Protein AF-A0A9E2QK75-F1 (afdb_monomer_lite)

Foldseek 3Di:
DDDPPDPPPLVDDQVVCVVVVHDDDDDDPSQVVPDVCRPHPPPDPVVDPVVVVVVVVVVVVVVVCVVVVND

Structure (mmCIF, N/CA/C/O backbone):
data_AF-A0A9E2QK75-F1
#
_entry.id   AF-A0A9E2QK75-F1
#
loop_
_atom_site.group_PDB
_atom_site.id
_atom_site.type_symbol
_atom_site.label_atom_id
_atom_site.label_alt_id
_atom_site.label_comp_id
_atom_site.label_asym_id
_atom_site.label_entity_id
_atom_site.label_seq_id
_atom_site.pdbx_PDB_ins_code
_atom_site.Cartn_x
_atom_site.Cartn_y
_atom_site.Cartn_z
_atom_site.occupancy
_atom_site.B_iso_or_equiv
_atom_site.auth_seq_id
_atom_site.auth_comp_id
_atom_site.auth_asym_id
_atom_site.auth_atom_id
_atom_site.pdbx_PDB_model_num
ATOM 1 N N . ALA A 1 1 ? -3.186 -9.373 9.260 1.00 63.56 1 ALA A N 1
ATOM 2 C CA . ALA A 1 1 ? -2.004 -8.528 8.988 1.00 63.56 1 ALA A CA 1
ATOM 3 C C . ALA A 1 1 ? -0.745 -9.381 9.112 1.00 63.56 1 ALA A C 1
ATOM 5 O O . ALA A 1 1 ? -0.760 -10.316 9.907 1.00 63.56 1 ALA A O 1
ATOM 6 N N . ALA A 1 2 ? 0.301 -9.108 8.326 1.00 73.19 2 ALA A N 1
ATOM 7 C CA . ALA A 1 2 ? 1.589 -9.786 8.493 1.00 73.19 2 ALA A CA 1
ATOM 8 C C . ALA A 1 2 ? 2.328 -9.256 9.745 1.00 73.19 2 ALA A C 1
ATOM 10 O O . ALA A 1 2 ? 2.050 -8.130 10.169 1.00 73.19 2 ALA A O 1
ATOM 11 N N . PRO A 1 3 ? 3.227 -10.041 10.370 1.00 80.81 3 PRO A N 1
ATOM 12 C CA . PRO A 1 3 ? 3.913 -9.633 11.596 1.00 80.81 3 PRO A CA 1
ATOM 13 C C . PRO A 1 3 ? 4.816 -8.404 11.410 1.00 80.81 3 PRO A C 1
ATOM 15 O O . PRO A 1 3 ? 5.465 -8.256 10.379 1.00 80.81 3 PRO A O 1
ATOM 18 N N . GLY A 1 4 ? 4.934 -7.566 12.446 1.00 79.31 4 GLY A N 1
ATOM 19 C CA . GLY A 1 4 ? 5.718 -6.319 12.408 1.00 79.31 4 GLY A CA 1
ATOM 20 C C . GLY A 1 4 ? 7.232 -6.488 12.197 1.00 79.31 4 GLY A C 1
ATOM 21 O O . GLY A 1 4 ? 7.910 -5.528 11.849 1.00 79.31 4 GLY A O 1
ATOM 22 N N . TRP A 1 5 ? 7.767 -7.696 12.391 1.00 83.56 5 TRP A N 1
ATOM 23 C CA . TRP A 1 5 ? 9.173 -8.030 12.129 1.00 83.56 5 TRP A CA 1
ATOM 24 C C . TRP A 1 5 ? 9.445 -8.392 10.663 1.00 83.56 5 TRP A C 1
ATOM 26 O O . TRP A 1 5 ? 10.598 -8.598 10.286 1.00 83.56 5 TRP A O 1
ATOM 36 N N . PHE A 1 6 ? 8.405 -8.493 9.833 1.00 87.56 6 PHE A N 1
ATOM 37 C CA . PHE A 1 6 ? 8.563 -8.791 8.418 1.00 87.56 6 PHE A CA 1
ATOM 38 C C . PHE A 1 6 ? 9.124 -7.568 7.681 1.00 87.56 6 PHE A C 1
ATOM 40 O O . PHE A 1 6 ? 8.593 -6.461 7.788 1.00 87.56 6 PHE A O 1
ATOM 47 N N . ILE A 1 7 ? 10.207 -7.762 6.928 1.00 88.38 7 ILE A N 1
ATOM 48 C CA . ILE A 1 7 ? 10.833 -6.688 6.148 1.00 88.38 7 ILE A CA 1
ATOM 49 C C . ILE A 1 7 ? 9.802 -6.113 5.168 1.00 88.38 7 ILE A C 1
ATOM 51 O O . ILE A 1 7 ? 9.070 -6.851 4.515 1.00 88.38 7 ILE A O 1
ATOM 55 N N . GLY A 1 8 ? 9.732 -4.787 5.077 1.00 88.25 8 GLY A N 1
ATOM 56 C CA . GLY A 1 8 ? 8.805 -4.102 4.177 1.00 88.25 8 GLY A CA 1
ATOM 57 C C . GLY A 1 8 ? 7.414 -3.831 4.735 1.00 88.25 8 GLY A C 1
ATOM 58 O O . GLY A 1 8 ? 6.672 -3.053 4.139 1.00 88.25 8 GLY A O 1
ATOM 59 N N . ILE A 1 9 ? 7.062 -4.374 5.907 1.00 90.25 9 ILE A N 1
ATOM 60 C CA . ILE A 1 9 ? 5.704 -4.229 6.451 1.00 90.25 9 ILE A CA 1
ATOM 61 C C . ILE A 1 9 ? 5.323 -2.785 6.795 1.00 90.25 9 ILE A C 1
ATOM 63 O O . ILE A 1 9 ? 4.140 -2.483 6.890 1.00 90.25 9 ILE A O 1
ATOM 67 N N . GLY A 1 10 ? 6.303 -1.897 6.977 1.00 92.44 10 GLY A N 1
ATOM 68 C CA . GLY A 1 10 ? 6.112 -0.485 7.316 1.00 92.44 10 GLY A CA 1
ATOM 69 C C . GLY A 1 10 ? 6.698 0.493 6.296 1.00 92.44 10 GLY A C 1
ATOM 70 O O . GLY A 1 10 ? 7.030 1.606 6.675 1.00 92.44 10 GLY A O 1
ATOM 71 N N . TRP A 1 11 ? 6.900 0.089 5.037 1.00 92.94 11 TRP A N 1
ATOM 72 C CA . TRP A 1 11 ? 7.526 0.944 4.009 1.00 92.94 11 TRP A CA 1
ATOM 73 C C . TRP A 1 11 ? 6.544 1.843 3.239 1.00 92.94 11 TRP A C 1
ATOM 75 O O . TRP A 1 11 ? 6.901 2.378 2.196 1.00 92.94 11 TRP A O 1
ATOM 85 N N . SER A 1 12 ? 5.320 2.020 3.738 1.00 94.50 12 SER A N 1
ATOM 86 C CA . SER A 1 12 ? 4.326 2.929 3.155 1.00 94.50 12 SER A CA 1
ATOM 87 C C . SER A 1 12 ? 3.611 3.718 4.255 1.00 94.50 12 SER A C 1
ATOM 89 O O . SER A 1 12 ? 3.861 3.508 5.447 1.00 94.50 12 SER A O 1
ATOM 91 N N . ASP A 1 13 ? 2.736 4.640 3.864 1.00 96.38 13 ASP A N 1
ATOM 92 C CA . ASP A 1 13 ? 2.191 5.689 4.731 1.00 96.38 13 ASP A CA 1
ATOM 93 C C . ASP A 1 13 ? 1.422 5.159 5.943 1.00 96.38 13 ASP A C 1
ATOM 95 O O . ASP A 1 13 ? 1.418 5.803 6.994 1.00 96.38 13 ASP A O 1
ATOM 99 N N . HIS A 1 14 ? 0.835 3.959 5.861 1.00 95.56 14 HIS A N 1
ATOM 100 C CA . HIS A 1 14 ? 0.143 3.314 6.986 1.00 95.56 14 HIS A CA 1
ATOM 101 C C . HIS A 1 14 ? 1.037 3.158 8.224 1.00 95.56 14 HIS A C 1
ATOM 103 O O . HIS A 1 14 ? 0.535 3.134 9.347 1.00 95.56 14 HIS A O 1
ATOM 109 N N . TRP A 1 15 ? 2.359 3.099 8.048 1.00 95.19 15 TRP A N 1
ATOM 110 C CA . TRP A 1 15 ? 3.307 3.077 9.158 1.00 95.19 15 TRP A CA 1
ATOM 111 C C . TRP A 1 15 ? 3.228 4.336 10.028 1.00 95.19 15 TRP A C 1
ATOM 113 O O . TRP A 1 15 ? 3.298 4.228 11.252 1.00 95.19 15 TRP A O 1
ATOM 123 N N . SER A 1 16 ? 3.038 5.514 9.424 1.00 97.25 16 SER A N 1
ATOM 124 C CA . SER A 1 16 ? 2.910 6.775 10.169 1.00 97.25 16 SER A CA 1
ATOM 125 C C . SER A 1 16 ? 1.657 6.789 11.054 1.00 97.25 16 SER A C 1
ATOM 127 O O . SER A 1 16 ? 1.708 7.243 12.192 1.00 97.25 16 SER A O 1
ATOM 129 N N . PHE A 1 17 ? 0.564 6.173 10.598 1.00 97.19 17 PHE A N 1
ATOM 130 C CA . PHE A 1 17 ? -0.655 5.989 11.388 1.00 97.19 17 PHE A CA 1
ATOM 131 C C . PHE A 1 17 ? -0.430 5.024 12.552 1.00 97.19 17 PHE A C 1
ATOM 133 O O . PHE A 1 17 ? -0.821 5.316 13.682 1.00 97.19 17 PHE A O 1
ATOM 140 N N . TRP A 1 18 ? 0.251 3.899 12.303 1.00 94.88 18 TRP A N 1
ATOM 141 C CA . TRP A 1 18 ? 0.595 2.947 13.361 1.00 94.88 18 TRP A CA 1
ATOM 142 C C . TRP A 1 18 ? 1.469 3.576 14.451 1.00 94.88 18 TRP A C 1
ATOM 144 O O . TRP A 1 18 ? 1.315 3.220 15.619 1.00 94.88 18 TRP A O 1
ATOM 154 N N . LYS A 1 19 ? 2.364 4.512 14.101 1.00 95.50 19 LYS A N 1
ATOM 155 C CA . LYS A 1 19 ? 3.198 5.238 15.075 1.00 95.50 19 LYS A CA 1
ATOM 156 C C . LYS A 1 19 ? 2.387 6.049 16.077 1.00 95.50 19 LYS A C 1
ATOM 158 O O . LYS A 1 19 ? 2.771 6.102 17.241 1.00 95.50 19 LYS A O 1
ATOM 163 N N . GLU A 1 20 ? 1.260 6.588 15.640 1.00 97.88 20 GLU A N 1
ATOM 164 C CA . GLU A 1 20 ? 0.355 7.390 16.464 1.00 97.88 20 GLU A CA 1
ATOM 165 C C . GLU A 1 20 ? -0.815 6.564 17.038 1.00 97.88 20 GLU A C 1
ATOM 167 O O . GLU A 1 20 ? -1.755 7.106 17.613 1.00 97.88 20 GLU A O 1
ATOM 172 N N . GLY A 1 21 ? -0.779 5.233 16.899 1.00 96.31 21 GLY A N 1
ATOM 173 C CA . GLY A 1 21 ? -1.799 4.334 17.446 1.00 96.31 21 GLY A CA 1
ATOM 174 C C . GLY A 1 21 ? -3.110 4.285 16.655 1.00 96.31 21 GLY A C 1
ATOM 175 O O . GLY A 1 21 ? -4.081 3.693 17.130 1.00 96.31 21 GLY A O 1
ATOM 176 N N . TYR A 1 22 ? -3.157 4.858 15.448 1.00 96.94 22 TYR A N 1
ATOM 177 C CA . TYR A 1 22 ? -4.336 4.786 14.588 1.00 96.94 22 TYR A CA 1
ATOM 178 C C . TYR A 1 22 ? -4.408 3.442 13.843 1.00 96.94 22 TYR A C 1
ATOM 180 O O . TYR A 1 22 ? -3.403 2.991 13.277 1.00 96.94 22 TYR A O 1
ATOM 188 N N . PRO A 1 23 ? -5.594 2.802 13.768 1.00 94.25 23 PRO A N 1
ATOM 189 C CA . PRO A 1 23 ? -5.799 1.655 12.894 1.00 94.25 23 PRO A CA 1
ATOM 190 C C . PRO A 1 23 ? -5.603 2.061 11.430 1.00 94.25 23 PRO A C 1
ATOM 192 O O . PRO A 1 23 ? -6.279 2.956 10.931 1.00 94.25 23 PRO A O 1
ATOM 195 N N . ALA A 1 24 ? -4.696 1.379 10.735 1.00 94.25 24 ALA A N 1
ATOM 196 C CA . ALA A 1 24 ? -4.445 1.593 9.315 1.00 94.25 24 ALA A CA 1
ATOM 197 C C . ALA A 1 24 ? -4.127 0.274 8.611 1.00 94.25 24 ALA A C 1
ATOM 199 O O . ALA A 1 24 ? -3.560 -0.647 9.210 1.00 94.25 24 ALA A O 1
ATOM 200 N N . VAL A 1 25 ? -4.481 0.198 7.329 1.00 93.19 25 VAL A N 1
ATOM 201 C CA . VAL A 1 25 ? -4.237 -0.956 6.462 1.00 93.19 25 VAL A CA 1
ATOM 202 C C . VAL A 1 25 ? -3.655 -0.491 5.132 1.00 93.19 25 VAL A C 1
ATOM 204 O O . VAL A 1 25 ? -4.098 0.503 4.568 1.00 93.19 25 VAL A O 1
ATOM 207 N N . MET A 1 26 ? -2.676 -1.238 4.625 1.00 93.06 26 MET A N 1
ATOM 208 C CA . MET A 1 26 ? -2.184 -1.118 3.256 1.00 93.06 26 MET A CA 1
ATOM 209 C C . MET A 1 26 ? -2.602 -2.359 2.473 1.00 93.06 26 MET A C 1
ATOM 211 O O . MET A 1 26 ? -2.376 -3.487 2.916 1.00 93.06 26 MET A O 1
ATOM 215 N N . ILE A 1 27 ? -3.178 -2.143 1.295 1.00 92.88 27 ILE A N 1
ATOM 216 C CA . ILE A 1 27 ? -3.492 -3.192 0.325 1.00 92.88 27 ILE A CA 1
ATOM 217 C C . ILE A 1 27 ? -2.476 -3.061 -0.806 1.00 92.88 27 ILE A C 1
ATOM 219 O O . ILE A 1 27 ? -2.357 -2.003 -1.412 1.00 92.88 27 ILE A O 1
ATOM 223 N N . THR A 1 28 ? -1.709 -4.118 -1.060 1.00 91.50 28 THR A N 1
ATOM 224 C CA . THR A 1 28 ? -0.645 -4.107 -2.069 1.00 91.50 28 THR A CA 1
ATOM 225 C C . THR A 1 28 ? -0.413 -5.506 -2.631 1.00 91.50 28 THR A C 1
ATOM 227 O O . THR A 1 28 ? -0.620 -6.521 -1.958 1.00 91.50 28 THR A O 1
ATOM 230 N N . ASP A 1 29 ? 0.081 -5.563 -3.859 1.00 89.56 29 ASP A N 1
ATOM 231 C CA . ASP A 1 29 ? 0.676 -6.738 -4.486 1.00 89.56 29 ASP A CA 1
ATOM 232 C C . ASP A 1 29 ? 2.179 -6.876 -4.170 1.00 89.56 29 ASP A C 1
ATOM 234 O O . ASP A 1 29 ? 2.892 -7.623 -4.833 1.00 89.56 29 ASP A O 1
ATOM 238 N N . THR A 1 30 ? 2.646 -6.232 -3.097 1.00 86.88 30 THR A N 1
ATOM 239 C CA . THR A 1 30 ? 4.004 -6.294 -2.529 1.00 86.88 30 THR A CA 1
ATOM 240 C C . THR A 1 30 ? 5.106 -5.628 -3.357 1.00 86.88 30 THR A C 1
ATOM 242 O O . THR A 1 30 ? 6.277 -5.859 -3.063 1.00 86.88 30 THR A O 1
ATOM 245 N N . ALA A 1 31 ? 4.757 -4.758 -4.313 1.00 87.69 31 ALA A N 1
ATOM 246 C CA . ALA A 1 31 ? 5.694 -3.841 -4.974 1.00 87.69 31 ALA A CA 1
ATOM 247 C C . ALA A 1 31 ? 7.002 -4.541 -5.409 1.00 87.69 31 ALA A C 1
ATOM 249 O O . ALA A 1 31 ? 6.947 -5.552 -6.107 1.00 87.69 31 ALA A O 1
ATOM 250 N N . LEU A 1 32 ? 8.163 -4.076 -4.930 1.00 88.94 32 LEU A N 1
ATOM 251 C CA . LEU A 1 32 ? 9.498 -4.597 -5.265 1.00 88.94 32 LEU A CA 1
ATOM 252 C C . LEU A 1 32 ? 9.699 -6.116 -5.073 1.00 88.94 32 LEU A C 1
ATOM 254 O O . LEU A 1 32 ? 10.656 -6.672 -5.600 1.00 88.94 32 LEU A O 1
ATOM 258 N N . PHE A 1 33 ? 8.840 -6.802 -4.310 1.00 90.00 33 PHE A N 1
ATOM 259 C CA . PHE A 1 33 ? 8.934 -8.253 -4.121 1.00 90.00 33 PHE A CA 1
ATOM 260 C C . PHE A 1 33 ? 8.327 -9.054 -5.280 1.00 90.00 33 PHE A C 1
ATOM 262 O O . PHE A 1 33 ? 8.604 -10.247 -5.402 1.00 90.00 33 PHE A O 1
ATOM 269 N N . ARG A 1 34 ? 7.469 -8.434 -6.100 1.00 90.81 34 ARG A N 1
ATOM 270 C CA . ARG A 1 34 ? 6.763 -9.094 -7.213 1.00 90.81 34 ARG A CA 1
ATOM 271 C C . ARG A 1 34 ? 6.767 -8.303 -8.521 1.00 90.81 34 ARG A C 1
ATOM 273 O O . ARG A 1 34 ? 6.413 -8.878 -9.545 1.00 90.81 34 ARG A O 1
ATOM 280 N N . TYR A 1 35 ? 7.166 -7.035 -8.494 1.00 94.50 35 TYR A N 1
ATOM 281 C CA . TYR A 1 35 ? 7.173 -6.145 -9.646 1.00 94.50 35 TYR A CA 1
ATOM 282 C C . TYR A 1 35 ? 8.596 -5.673 -9.953 1.00 94.50 35 TYR A C 1
ATOM 284 O O . TYR A 1 35 ? 9.205 -4.944 -9.171 1.00 94.50 35 TYR A O 1
ATOM 292 N N . GLU A 1 36 ? 9.131 -6.126 -11.086 1.00 95.38 36 GLU A N 1
ATOM 293 C CA . GLU A 1 36 ? 10.524 -5.902 -11.496 1.00 95.38 36 GLU A CA 1
ATOM 294 C C . GLU A 1 36 ? 10.784 -4.455 -11.933 1.00 95.38 36 GLU A C 1
ATOM 296 O O . GLU A 1 36 ? 11.873 -3.929 -11.729 1.00 95.38 36 GLU A O 1
ATOM 301 N N . GLN A 1 37 ? 9.771 -3.791 -12.488 1.00 96.44 37 GLN A N 1
ATOM 302 C CA . GLN A 1 37 ? 9.864 -2.431 -13.018 1.00 96.44 37 GLN A CA 1
ATOM 303 C C . GLN A 1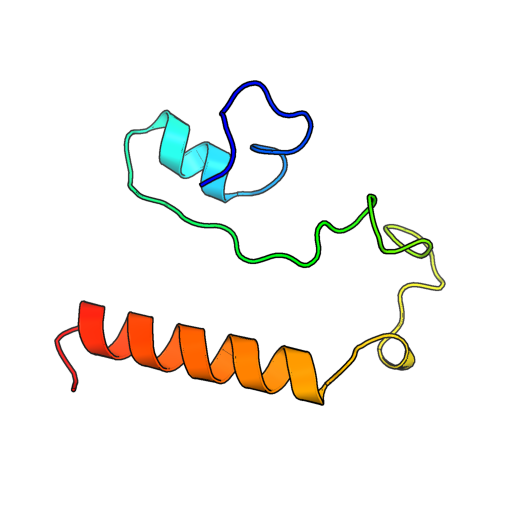 37 ? 9.694 -1.361 -11.925 1.00 96.44 37 GLN A C 1
ATOM 305 O O . GLN A 1 37 ? 9.598 -0.173 -12.214 1.00 96.44 37 GLN A O 1
ATOM 310 N N . TYR A 1 38 ? 9.654 -1.756 -10.649 1.00 94.94 38 TYR A N 1
ATOM 311 C CA . TYR A 1 38 ? 9.488 -0.832 -9.533 1.00 94.94 38 TYR A CA 1
ATOM 312 C C . TYR A 1 38 ? 10.590 0.243 -9.518 1.00 94.94 38 TYR A C 1
ATOM 314 O O . TYR A 1 38 ? 11.777 -0.077 -9.474 1.00 94.94 38 TYR A O 1
ATOM 322 N N . HIS A 1 39 ? 10.194 1.522 -9.505 1.00 95.69 39 HIS A N 1
ATOM 323 C CA . HIS A 1 39 ? 11.101 2.681 -9.563 1.00 95.69 39 HIS A CA 1
ATOM 324 C C . HIS A 1 39 ? 12.000 2.740 -10.814 1.00 95.69 39 HIS A C 1
ATOM 326 O O . HIS A 1 39 ? 13.085 3.330 -10.770 1.00 95.69 39 HIS A O 1
ATOM 332 N N . THR A 1 40 ? 11.565 2.170 -11.937 1.00 97.00 40 THR A N 1
ATOM 333 C CA . THR A 1 40 ? 12.260 2.314 -13.222 1.00 97.00 40 THR A CA 1
ATOM 334 C C . THR A 1 40 ? 11.430 3.132 -14.212 1.00 97.00 40 THR A C 1
ATOM 336 O O . THR A 1 40 ? 10.276 3.471 -13.953 1.00 97.00 40 THR A O 1
ATOM 339 N N . MET A 1 41 ? 12.016 3.496 -15.356 1.00 97.94 41 MET A N 1
ATOM 340 C CA . MET A 1 41 ? 11.280 4.210 -16.414 1.00 97.94 41 MET A CA 1
ATOM 341 C C . MET A 1 41 ? 10.278 3.301 -17.138 1.00 97.94 41 MET A C 1
ATOM 343 O O . MET A 1 41 ? 9.385 3.781 -17.831 1.00 97.94 41 MET A O 1
ATOM 347 N N . GLU A 1 42 ? 10.440 1.989 -16.990 1.00 97.50 42 GLU A N 1
ATOM 348 C CA . GLU A 1 42 ? 9.570 0.962 -17.545 1.00 97.50 42 GLU A CA 1
ATOM 349 C C . GLU A 1 42 ? 8.294 0.764 -16.712 1.00 97.50 42 GLU A C 1
ATOM 351 O O . GLU A 1 42 ? 7.388 0.066 -17.176 1.00 97.50 42 GLU A O 1
ATOM 356 N N . ASP A 1 43 ? 8.179 1.406 -15.541 1.00 96.88 43 ASP A N 1
ATOM 357 C CA . ASP A 1 43 ? 6.940 1.469 -14.765 1.00 96.88 43 ASP A CA 1
ATOM 358 C C . ASP A 1 43 ? 5.889 2.310 -15.498 1.00 96.88 43 ASP A C 1
ATOM 360 O O . ASP A 1 43 ? 5.855 3.540 -15.428 1.00 96.88 43 ASP A O 1
ATOM 364 N N . THR A 1 44 ? 5.069 1.641 -16.300 1.00 97.31 44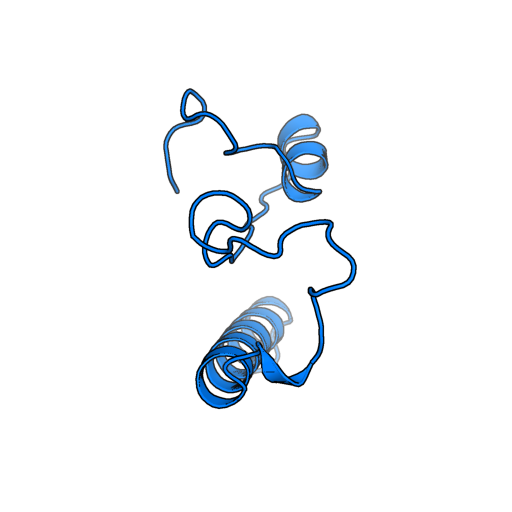 THR A N 1
ATOM 365 C CA . THR A 1 44 ? 4.202 2.284 -17.289 1.00 97.31 44 THR A CA 1
ATOM 366 C C . THR A 1 44 ? 2.802 1.673 -17.272 1.00 97.31 44 THR A C 1
ATOM 368 O O . THR A 1 44 ? 2.633 0.522 -16.865 1.00 97.31 44 THR A O 1
ATOM 371 N N . PRO A 1 45 ? 1.763 2.415 -17.705 1.00 97.31 45 PRO A N 1
ATOM 372 C CA . PRO A 1 45 ? 0.370 2.000 -17.515 1.00 97.31 45 PRO A CA 1
ATOM 373 C C . PRO A 1 45 ? 0.001 0.645 -18.128 1.00 97.31 45 PRO A C 1
ATOM 375 O O . PRO A 1 45 ? -0.891 -0.032 -17.628 1.00 97.31 45 PRO A O 1
ATOM 378 N N . ASP A 1 46 ? 0.687 0.214 -19.186 1.00 97.38 46 ASP A N 1
ATOM 379 C CA 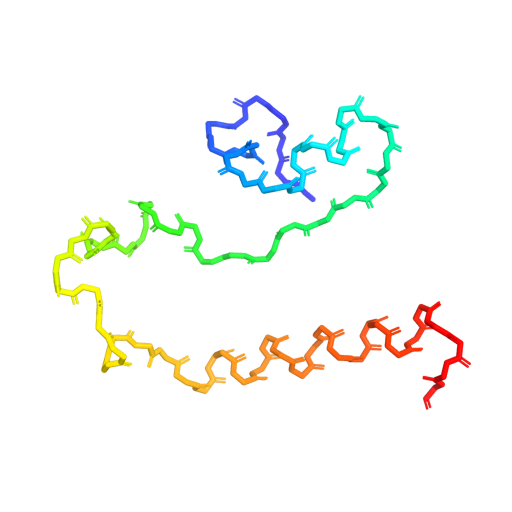. ASP A 1 46 ? 0.438 -1.076 -19.835 1.00 97.38 46 ASP A CA 1
ATOM 380 C C . ASP A 1 46 ? 0.832 -2.290 -18.973 1.00 97.38 46 ASP A C 1
ATOM 382 O O . ASP A 1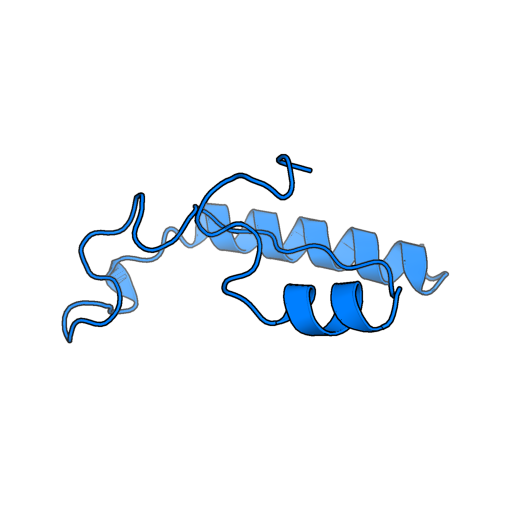 46 ? 0.453 -3.413 -19.298 1.00 97.38 46 ASP A O 1
ATOM 386 N N . LYS A 1 47 ? 1.548 -2.083 -17.858 1.00 95.25 47 LYS A N 1
ATOM 387 C CA . LYS A 1 47 ? 1.928 -3.139 -16.899 1.00 95.25 47 LYS A CA 1
ATOM 388 C C . LYS A 1 47 ? 0.830 -3.391 -15.858 1.00 95.25 47 LYS A C 1
ATOM 390 O O . LYS A 1 47 ? 0.908 -4.358 -15.102 1.00 95.25 47 LYS A O 1
ATOM 395 N N . ILE A 1 48 ? -0.195 -2.538 -15.812 1.00 94.75 48 ILE A N 1
ATOM 396 C CA . ILE A 1 48 ? -1.279 -2.619 -14.835 1.00 94.75 48 ILE A CA 1
ATOM 397 C C . ILE A 1 48 ? -2.284 -3.701 -15.253 1.00 94.75 48 ILE A C 1
ATOM 399 O O . ILE A 1 48 ? -2.879 -3.647 -16.329 1.00 94.75 48 ILE A O 1
ATOM 403 N N . ASP A 1 49 ? -2.558 -4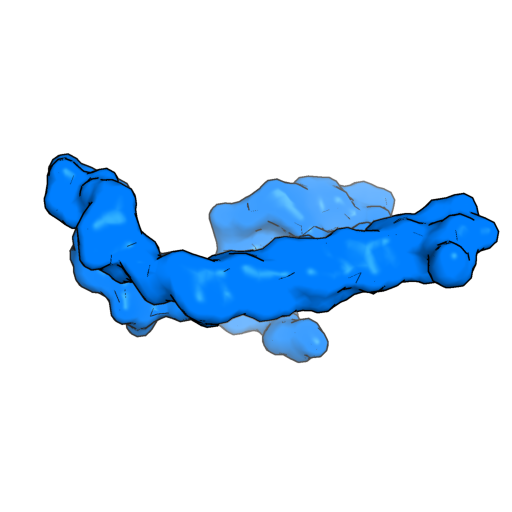.647 -14.351 1.00 96.00 49 ASP A N 1
ATOM 404 C CA . ASP A 1 49 ? -3.749 -5.500 -14.439 1.00 96.00 49 ASP A CA 1
ATOM 405 C C . ASP A 1 49 ? -4.972 -4.680 -13.987 1.00 96.00 49 ASP A C 1
ATOM 407 O O . ASP A 1 49 ? -5.276 -4.549 -12.792 1.00 96.00 49 ASP A O 1
ATOM 411 N N . TYR A 1 50 ? -5.650 -4.069 -14.960 1.00 97.31 50 TYR A N 1
ATOM 412 C CA . TYR A 1 50 ? -6.799 -3.199 -14.705 1.00 97.31 50 TYR A CA 1
ATOM 413 C C . TYR A 1 50 ? -7.994 -3.950 -14.111 1.00 97.31 50 TYR A C 1
ATOM 415 O O . TYR A 1 50 ? -8.690 -3.391 -13.264 1.00 97.31 50 TYR A O 1
ATOM 423 N N . ASP A 1 51 ? -8.197 -5.221 -14.463 1.00 98.12 51 ASP A N 1
ATOM 424 C CA . ASP A 1 51 ? -9.296 -6.021 -13.916 1.00 98.12 51 ASP A CA 1
ATOM 425 C C . ASP A 1 51 ? -9.091 -6.290 -12.421 1.00 98.12 51 ASP A C 1
ATOM 427 O O . ASP A 1 51 ? -10.031 -6.204 -11.624 1.00 98.12 51 ASP A O 1
ATOM 431 N N . ARG A 1 52 ? -7.858 -6.610 -12.005 1.00 96.38 52 ARG A N 1
ATOM 432 C CA . ARG A 1 52 ? -7.512 -6.738 -10.578 1.00 96.38 52 ARG A CA 1
ATOM 433 C C . ARG A 1 52 ? -7.618 -5.405 -9.858 1.00 96.38 52 ARG A C 1
ATOM 435 O O . ARG A 1 52 ? -8.193 -5.365 -8.769 1.00 96.38 52 ARG A O 1
ATOM 442 N N . THR A 1 53 ? -7.102 -4.338 -10.463 1.00 96.44 53 THR A N 1
ATOM 443 C CA . THR A 1 53 ? -7.1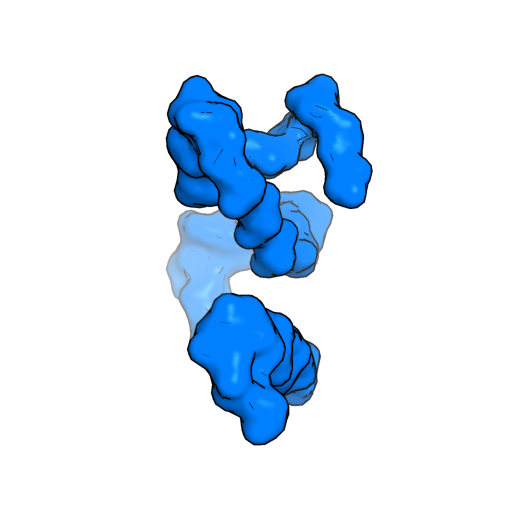60 -2.984 -9.893 1.00 96.44 53 THR A CA 1
ATOM 444 C C . THR A 1 53 ? -8.607 -2.556 -9.646 1.00 96.44 53 THR A C 1
ATOM 446 O O . THR A 1 53 ? -8.934 -2.115 -8.544 1.00 96.44 53 THR A O 1
ATOM 449 N N . ALA A 1 54 ? -9.503 -2.780 -10.611 1.00 98.19 54 ALA A N 1
ATOM 450 C CA . ALA A 1 54 ? -10.924 -2.467 -10.483 1.00 98.19 54 ALA A CA 1
ATOM 451 C C . ALA A 1 54 ? -11.583 -3.208 -9.309 1.00 98.19 54 ALA A C 1
ATOM 453 O O . ALA A 1 54 ? -12.306 -2.594 -8.524 1.00 98.19 54 ALA A O 1
ATOM 454 N N . ARG A 1 55 ? -11.280 -4.501 -9.120 1.00 98.00 55 ARG A N 1
ATOM 455 C CA . ARG A 1 55 ? -11.807 -5.276 -7.980 1.00 98.00 55 ARG A CA 1
ATOM 456 C C . ARG A 1 55 ? -11.325 -4.750 -6.627 1.00 98.00 55 ARG A C 1
ATOM 458 O O . ARG A 1 55 ? -12.092 -4.754 -5.667 1.00 98.00 55 ARG A O 1
ATOM 465 N N . VAL A 1 56 ? -10.072 -4.295 -6.539 1.00 97.25 56 VAL A N 1
ATOM 466 C CA . VAL A 1 56 ? -9.544 -3.670 -5.314 1.00 97.25 56 VAL A CA 1
ATOM 467 C C . VAL A 1 56 ? -10.272 -2.357 -5.027 1.00 97.25 56 VAL A C 1
ATOM 469 O O . VAL A 1 56 ? -10.711 -2.149 -3.897 1.00 97.25 56 VAL A O 1
ATOM 472 N N . VAL A 1 57 ? -10.452 -1.507 -6.043 1.00 97.62 57 VAL A N 1
ATOM 473 C CA . VAL A 1 57 ? -11.180 -0.233 -5.913 1.00 97.62 57 VAL A CA 1
ATOM 474 C C . VAL A 1 57 ? -12.621 -0.465 -5.459 1.00 97.62 57 VAL A C 1
ATOM 476 O O . VAL A 1 57 ? -13.076 0.191 -4.524 1.00 97.62 57 VAL A O 1
ATOM 479 N N . GLU A 1 58 ? -13.323 -1.428 -6.059 1.00 98.25 58 GLU A N 1
ATOM 480 C CA . GLU A 1 58 ? -14.693 -1.773 -5.668 1.00 98.25 58 GLU A CA 1
ATOM 481 C C . GLU A 1 58 ? -14.766 -2.240 -4.205 1.00 98.25 58 GLU A C 1
ATOM 483 O O . GLU A 1 58 ? -15.611 -1.768 -3.441 1.00 98.25 58 GLU A O 1
ATOM 488 N N . GLY A 1 59 ? -13.853 -3.122 -3.786 1.00 97.06 59 GLY A N 1
ATOM 489 C CA . GLY A 1 59 ? -13.778 -3.594 -2.404 1.00 97.06 59 GLY A CA 1
ATOM 490 C C . GLY A 1 59 ? -13.515 -2.466 -1.401 1.00 97.06 59 GLY A C 1
ATOM 491 O O . GLY A 1 59 ? -14.213 -2.371 -0.392 1.00 97.06 59 GLY A O 1
ATOM 492 N N . ILE A 1 60 ? -12.554 -1.581 -1.692 1.00 96.94 60 ILE A N 1
ATOM 493 C CA . ILE A 1 60 ? -12.251 -0.416 -0.844 1.00 96.94 60 ILE A CA 1
ATOM 494 C C . ILE A 1 60 ? -13.459 0.516 -0.768 1.00 96.94 60 ILE A C 1
ATOM 496 O O . ILE A 1 60 ? -13.812 0.953 0.324 1.00 96.94 60 ILE A O 1
ATOM 500 N N . SER A 1 61 ? -14.120 0.788 -1.897 1.00 97.44 61 SER A N 1
ATOM 501 C CA . SER A 1 61 ? -15.301 1.651 -1.923 1.00 97.44 61 SER A CA 1
ATOM 502 C C . SER A 1 61 ? -16.393 1.132 -0.993 1.00 97.44 61 SER A C 1
ATOM 504 O O . SER A 1 61 ? -16.958 1.923 -0.246 1.00 97.44 61 SER A O 1
ATOM 506 N N . ARG A 1 62 ? -16.669 -0.179 -0.999 1.00 97.06 62 ARG A N 1
ATOM 507 C CA . ARG A 1 62 ? -17.667 -0.781 -0.099 1.00 97.06 62 ARG A CA 1
ATOM 508 C C . ARG A 1 62 ? -17.277 -0.619 1.371 1.00 97.06 62 ARG A C 1
ATOM 510 O O . ARG A 1 62 ? -18.086 -0.138 2.154 1.00 97.06 62 ARG A O 1
ATOM 517 N N . VAL A 1 63 ? -16.027 -0.930 1.727 1.00 95.62 63 VAL A N 1
ATOM 518 C CA . VAL A 1 63 ? -15.524 -0.780 3.107 1.00 95.62 63 VAL A CA 1
ATOM 519 C C . VAL A 1 63 ? -15.621 0.671 3.584 1.00 95.62 63 VAL A C 1
ATOM 521 O O . VAL A 1 63 ? -16.039 0.923 4.710 1.00 95.62 63 VAL A O 1
ATOM 524 N N . VAL A 1 64 ? -15.253 1.636 2.738 1.00 95.81 64 VAL A N 1
ATOM 525 C CA . VAL A 1 64 ? -15.333 3.063 3.081 1.00 95.81 64 VAL A CA 1
ATOM 526 C C . VAL A 1 64 ? -16.785 3.506 3.265 1.00 95.81 64 VAL A C 1
ATOM 528 O O . VAL A 1 64 ? -17.071 4.198 4.240 1.00 95.81 64 VAL A O 1
ATOM 531 N N . SER A 1 65 ? -17.699 3.094 2.381 1.00 97.19 65 SER A N 1
ATOM 532 C CA . SER A 1 65 ? -19.131 3.396 2.506 1.00 97.19 65 SER A CA 1
ATOM 533 C C . SER A 1 65 ? -19.717 2.844 3.810 1.00 97.19 65 SER A C 1
ATOM 535 O O . SER A 1 65 ? -20.336 3.592 4.569 1.00 97.19 65 SER A O 1
ATOM 537 N N . GLU A 1 66 ? -19.426 1.579 4.131 1.00 96.81 66 GLU A N 1
ATOM 538 C CA . GLU A 1 66 ? -19.861 0.939 5.378 1.00 96.81 66 GLU A CA 1
ATOM 539 C C . GLU A 1 66 ? -19.312 1.663 6.619 1.00 96.81 66 GLU A C 1
ATOM 541 O O . GLU A 1 66 ? -20.070 1.971 7.540 1.00 96.81 66 GLU A O 1
ATOM 546 N N . LEU A 1 67 ? -18.016 2.002 6.638 1.00 95.19 67 LEU A N 1
ATOM 547 C CA . LEU A 1 67 ? -17.396 2.755 7.739 1.00 95.19 67 LEU A CA 1
ATOM 548 C C . LEU A 1 67 ? -17.966 4.172 7.887 1.00 95.19 67 LEU A C 1
ATOM 550 O O . LEU A 1 67 ? -18.013 4.701 8.997 1.00 95.19 67 LEU A O 1
ATOM 554 N N . ALA A 1 68 ? -18.407 4.783 6.786 1.00 96.31 68 ALA A N 1
ATOM 555 C CA . ALA A 1 68 ? -19.065 6.085 6.785 1.00 96.31 68 ALA A CA 1
ATOM 556 C C . ALA A 1 68 ? -20.546 6.023 7.208 1.00 96.31 68 ALA A C 1
ATOM 558 O O . ALA A 1 68 ? -21.188 7.068 7.307 1.00 96.31 68 ALA A O 1
ATOM 559 N N . GLY A 1 69 ? -21.097 4.829 7.459 1.00 94.38 69 GLY A N 1
ATOM 560 C CA . GLY A 1 69 ? -22.509 4.639 7.799 1.00 94.38 69 GLY A CA 1
ATOM 561 C C . GLY A 1 69 ? -23.461 4.767 6.605 1.00 94.38 69 GLY A C 1
ATOM 562 O O . GLY A 1 69 ? -24.660 4.953 6.808 1.00 94.38 69 GLY A O 1
ATOM 563 N N . ASN A 1 70 ? -22.939 4.667 5.381 1.00 81.81 70 ASN A N 1
ATOM 564 C CA . ASN A 1 70 ? -23.704 4.710 4.138 1.00 81.81 70 ASN A CA 1
ATOM 565 C C . ASN A 1 70 ? -23.752 3.293 3.537 1.00 81.81 70 ASN A C 1
ATOM 567 O O . ASN A 1 70 ? -22.794 2.915 2.862 1.00 81.81 70 ASN A O 1
ATOM 571 N N . PRO A 1 71 ? -24.797 2.492 3.815 1.00 62.12 71 PRO A N 1
ATOM 572 C CA . PRO A 1 71 ? -24.912 1.134 3.283 1.00 62.12 71 PRO A CA 1
ATOM 573 C C . PRO A 1 71 ? -25.059 1.101 1.756 1.00 62.12 71 PRO A C 1
ATOM 575 O O . PRO A 1 71 ? -25.654 2.047 1.188 1.00 62.12 71 PRO A O 1
#

pLDDT: mean 92.91, std 7.1, range [62.12, 98.25]

Radius of gyration: 14.88 Å; chains: 1; bounding box: 37×17×37 Å

Secondary structure (DSSP, 8-state):
---TTSTTTTSSTHHHHHHTT-------S-GGGT-TTTTSTT--GGG--HHHHHHHHHHHHHHHHHHTT--

Sequence (71 aa):
AAPGWFIGIGWSDHWSFWKEGYPAVMITDTALFRYEQYHTMEDTPDKIDYDRTARVVEGISRVVSELAGNP